Protein AF-A0A1W9S9M7-F1 (afdb_monomer)

Solvent-accessible surface area (backbone atoms only — not comparable to full-atom values): 5445 Å² total; per-residue (Å²): 132,64,73,69,58,57,54,51,49,52,53,51,52,52,51,50,52,60,51,44,40,75,63,68,81,46,90,66,74,86,60,62,70,38,53,73,30,47,74,33,33,51,57,19,52,56,42,32,76,72,78,42,91,43,58,68,38,52,49,38,30,51,52,15,54,48,50,28,42,43,54,66,72,43,95,48,86,79,50,54,64,57,52,45,52,50,50,52,51,50,40,60,64,69,71,104

Sequence (96 aa):
MKKKSLFGLILLLLGVLLLFDKFDFVKFNLFFSGWWTLFLIIPALLSMSRTGITIGNVVLLVLGIGFLLRENGWDINGYIIPAIFIVLGIGIIVRK

Secondary structure (DSSP, 8-state):
--HHHHHHHHHHHHHHHHHHHHTSSS---SS-TTGGGHHHHHHHHHHHHHH---HHHHHHHHHHHHHHHHHTT---TTTHHHHHHHHHHHHHHHT-

Structure (mmCIF, N/CA/C/O backbone):
data_AF-A0A1W9S9M7-F1
#
_entry.id   AF-A0A1W9S9M7-F1
#
loop_
_atom_site.group_PDB
_atom_site.id
_atom_site.type_symbol
_atom_site.label_atom_id
_atom_site.label_alt_id
_atom_site.label_comp_id
_atom_site.label_asym_id
_atom_site.label_entity_id
_atom_site.label_seq_id
_atom_site.pdbx_PDB_ins_code
_atom_site.Cartn_x
_atom_site.Cartn_y
_atom_site.Cartn_z
_atom_site.occupancy
_atom_site.B_iso_or_equiv
_atom_site.auth_seq_id
_atom_site.auth_comp_id
_atom_site.auth_asym_id
_atom_site.auth_atom_id
_atom_site.pdbx_PDB_model_num
ATOM 1 N N . MET A 1 1 ? 26.399 -23.133 12.683 1.00 52.56 1 MET A N 1
ATOM 2 C CA . MET A 1 1 ? 26.698 -21.781 12.150 1.00 52.56 1 MET A CA 1
ATOM 3 C C . MET A 1 1 ? 25.539 -20.847 12.479 1.00 52.56 1 MET A C 1
ATOM 5 O O . MET A 1 1 ? 24.389 -21.225 12.301 1.00 52.56 1 MET A O 1
ATOM 9 N N . LYS A 1 2 ? 25.825 -19.694 13.097 1.00 51.97 2 LYS A N 1
ATOM 10 C CA . LYS A 1 2 ? 24.839 -18.819 13.764 1.00 51.97 2 LYS A CA 1
ATOM 11 C C . LYS A 1 2 ? 23.796 -18.306 12.754 1.00 51.97 2 LYS A C 1
ATOM 13 O O . LYS A 1 2 ? 24.191 -17.702 11.766 1.00 51.97 2 LYS A O 1
ATOM 18 N N . LYS A 1 3 ? 22.490 -18.485 13.019 1.00 57.66 3 LYS A N 1
ATOM 19 C CA . LYS A 1 3 ? 21.343 -18.104 12.149 1.00 57.66 3 LYS A CA 1
ATOM 20 C C . LYS A 1 3 ? 21.449 -16.708 11.496 1.00 57.66 3 LYS A C 1
ATOM 22 O O . LYS A 1 3 ? 20.962 -16.511 10.391 1.00 57.66 3 LYS A O 1
ATOM 27 N N . LYS A 1 4 ? 22.142 -15.764 12.146 1.00 63.16 4 LYS A N 1
ATOM 28 C CA . LYS A 1 4 ? 22.432 -14.410 11.636 1.00 63.16 4 LYS A CA 1
ATOM 29 C C . LYS A 1 4 ? 23.296 -14.395 10.362 1.00 63.16 4 LYS A C 1
ATOM 31 O O . LYS A 1 4 ? 23.093 -13.548 9.503 1.00 63.16 4 LYS A O 1
ATOM 36 N N . SER A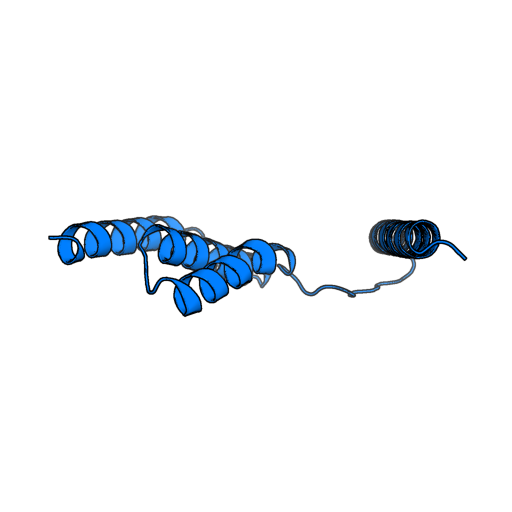 1 5 ? 24.228 -15.339 10.221 1.00 69.62 5 SER A N 1
ATOM 37 C CA . SER A 1 5 ? 25.139 -15.425 9.070 1.00 69.62 5 SER A CA 1
ATOM 38 C C . SER A 1 5 ? 24.434 -15.911 7.800 1.00 69.62 5 SER A C 1
ATOM 40 O O . SER A 1 5 ? 24.748 -15.425 6.720 1.00 69.62 5 SER A O 1
ATOM 42 N N . LEU A 1 6 ? 23.441 -16.799 7.928 1.00 78.44 6 LEU A N 1
ATOM 43 C CA . LEU A 1 6 ? 22.664 -17.288 6.786 1.00 78.44 6 LEU A CA 1
ATOM 44 C C . LEU A 1 6 ? 21.757 -16.186 6.217 1.00 78.44 6 LEU A C 1
ATOM 46 O O . LEU A 1 6 ? 21.676 -16.010 5.009 1.00 78.44 6 LEU A O 1
ATOM 50 N N . PHE A 1 7 ? 21.120 -15.408 7.098 1.00 81.75 7 PHE A N 1
ATOM 51 C CA . PHE A 1 7 ? 20.251 -14.298 6.700 1.00 81.75 7 PHE A CA 1
ATOM 52 C C . PHE A 1 7 ? 21.040 -13.174 6.018 1.00 81.75 7 PHE A C 1
ATOM 54 O O . PHE A 1 7 ? 20.605 -12.641 5.003 1.00 81.75 7 PHE A O 1
ATOM 61 N N . GLY A 1 8 ? 22.237 -12.871 6.537 1.00 83.62 8 GLY A N 1
ATOM 62 C CA . GLY A 1 8 ? 23.168 -11.948 5.889 1.00 83.62 8 GLY A CA 1
ATOM 63 C C . GLY A 1 8 ? 23.567 -12.418 4.490 1.00 83.62 8 GLY A C 1
ATOM 64 O O . GLY A 1 8 ? 23.526 -11.626 3.558 1.00 83.62 8 GLY A O 1
ATOM 65 N N . LEU A 1 9 ? 23.871 -13.709 4.320 1.00 86.19 9 LEU A N 1
ATOM 66 C CA . LEU A 1 9 ? 24.224 -14.284 3.018 1.00 86.19 9 LEU A CA 1
ATOM 67 C C . LEU A 1 9 ? 23.059 -14.228 2.015 1.00 86.19 9 LEU A C 1
ATOM 69 O O . LEU A 1 9 ? 23.271 -13.900 0.851 1.00 86.19 9 LEU A O 1
ATOM 73 N N . ILE A 1 10 ? 21.832 -14.500 2.470 1.00 84.19 10 ILE A N 1
ATOM 74 C CA . ILE A 1 10 ? 20.615 -14.412 1.649 1.00 84.19 10 ILE A CA 1
ATOM 75 C C . ILE A 1 10 ? 20.368 -12.969 1.189 1.00 84.19 10 ILE A C 1
ATOM 77 O O . ILE A 1 10 ? 20.097 -12.754 0.011 1.00 84.19 10 ILE A O 1
ATOM 81 N N . LEU A 1 11 ? 20.507 -11.980 2.082 1.00 82.88 11 LEU A N 1
ATOM 82 C CA . LEU A 1 11 ? 20.400 -10.562 1.712 1.00 82.88 11 LEU A CA 1
ATOM 83 C C . LEU A 1 11 ? 21.475 -10.149 0.703 1.00 82.88 11 LEU A C 1
ATOM 85 O O . LEU A 1 11 ? 21.186 -9.393 -0.219 1.00 82.88 11 LEU A O 1
ATOM 89 N N . LEU A 1 12 ? 22.701 -10.642 0.880 1.00 87.50 12 LEU A N 1
ATOM 90 C CA . LEU A 1 12 ? 23.828 -10.334 0.003 1.00 87.50 12 LEU A CA 1
ATOM 91 C C . LEU A 1 12 ? 23.580 -10.899 -1.405 1.00 87.50 12 LEU A C 1
ATOM 93 O O . LEU A 1 12 ? 23.714 -10.172 -2.383 1.00 87.50 12 LEU A O 1
ATOM 97 N N . LEU A 1 13 ? 23.109 -12.146 -1.505 1.00 83.69 13 LEU A N 1
ATOM 98 C CA . LEU A 1 13 ? 22.699 -12.768 -2.770 1.00 83.69 13 LEU A CA 1
ATOM 99 C C . LEU A 1 13 ? 21.520 -12.040 -3.431 1.00 83.69 13 LEU A C 1
ATOM 101 O O . LEU A 1 13 ? 21.576 -11.775 -4.627 1.00 83.69 13 LEU A O 1
ATOM 105 N N . LEU A 1 14 ? 20.485 -11.670 -2.669 1.00 81.44 14 LEU A N 1
ATOM 106 C CA . LEU A 1 14 ? 19.349 -10.884 -3.173 1.00 81.44 14 LEU A CA 1
ATOM 107 C C . LEU A 1 14 ? 19.791 -9.516 -3.703 1.00 81.44 14 LEU A C 1
ATOM 109 O O . LEU A 1 14 ? 19.379 -9.123 -4.789 1.00 81.44 14 LEU A O 1
ATOM 113 N N . GLY A 1 15 ? 20.647 -8.807 -2.966 1.00 79.69 15 GLY A N 1
ATOM 114 C CA . GLY A 1 15 ? 21.181 -7.513 -3.389 1.00 79.69 15 GLY A CA 1
ATOM 115 C C . GLY A 1 15 ? 22.008 -7.617 -4.669 1.00 79.69 15 GLY A C 1
ATOM 116 O O . GLY A 1 15 ? 21.842 -6.800 -5.572 1.00 79.69 15 GLY A O 1
ATOM 117 N N . VAL A 1 16 ? 22.844 -8.654 -4.780 1.00 81.62 16 VAL A N 1
ATOM 118 C CA . VAL A 1 16 ? 23.613 -8.940 -5.998 1.00 81.62 16 VAL A CA 1
ATOM 119 C C . VAL A 1 16 ? 22.672 -9.250 -7.165 1.00 81.62 16 VAL A C 1
ATOM 121 O O . VAL A 1 16 ? 22.811 -8.637 -8.214 1.00 81.62 16 VAL A O 1
ATOM 124 N N . LEU A 1 17 ? 21.663 -10.106 -6.991 1.00 72.75 17 LEU A N 1
ATOM 125 C CA . LEU A 1 17 ? 20.690 -10.422 -8.047 1.00 72.75 17 LEU A CA 1
ATOM 126 C C . LEU A 1 17 ? 19.919 -9.183 -8.534 1.00 72.75 17 LEU A C 1
ATOM 128 O O . LEU A 1 17 ? 19.763 -9.001 -9.738 1.00 72.75 17 LEU A O 1
ATOM 132 N N . LEU A 1 18 ? 19.505 -8.300 -7.620 1.00 72.62 18 LEU A N 1
ATOM 133 C CA . LEU A 1 18 ? 18.842 -7.034 -7.961 1.00 72.62 18 LEU A CA 1
ATOM 134 C C . LEU A 1 18 ? 19.769 -6.050 -8.696 1.00 72.62 18 LEU A C 1
ATOM 136 O O . LEU A 1 18 ? 19.308 -5.283 -9.537 1.00 72.62 18 LEU A O 1
ATOM 140 N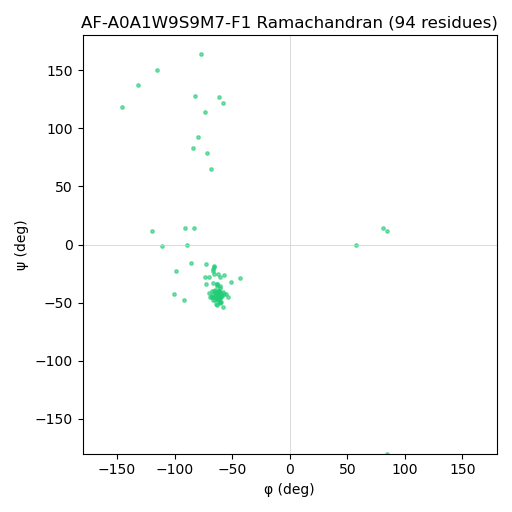 N . LEU A 1 19 ? 21.069 -6.050 -8.384 1.00 73.88 19 LEU A N 1
ATOM 141 C CA . LEU A 1 19 ? 22.072 -5.270 -9.117 1.00 73.88 19 LEU A CA 1
ATOM 142 C C . LEU A 1 19 ? 22.292 -5.839 -10.522 1.00 73.88 19 LEU A C 1
ATOM 144 O O . LEU A 1 19 ? 22.320 -5.076 -11.481 1.00 73.88 19 LEU A O 1
ATOM 148 N N . PHE A 1 20 ? 22.415 -7.162 -10.649 1.00 67.06 20 PHE A N 1
ATOM 149 C CA . PHE A 1 20 ? 22.629 -7.844 -11.927 1.00 67.06 20 PHE A CA 1
ATOM 150 C C . PHE A 1 20 ? 21.462 -7.661 -12.908 1.00 67.06 20 PHE A C 1
ATOM 152 O O . PHE A 1 20 ? 21.712 -7.511 -14.101 1.00 67.06 20 PHE A O 1
ATOM 159 N N . ASP A 1 21 ? 20.221 -7.589 -12.418 1.00 63.72 21 ASP A N 1
ATOM 160 C CA . ASP A 1 21 ? 19.041 -7.263 -13.234 1.00 63.72 21 ASP A CA 1
ATOM 161 C C . ASP A 1 21 ? 19.148 -5.868 -13.886 1.00 63.72 21 ASP A C 1
ATOM 163 O O . ASP A 1 21 ? 18.809 -5.686 -15.052 1.00 63.72 21 ASP A O 1
ATOM 167 N N . LYS A 1 22 ? 19.745 -4.883 -13.194 1.00 64.00 22 LYS A N 1
ATOM 168 C CA . LYS A 1 22 ? 19.992 -3.541 -13.762 1.00 64.00 22 LYS A CA 1
ATOM 169 C C . LYS A 1 22 ? 21.101 -3.491 -14.806 1.00 64.00 22 LYS A C 1
ATOM 171 O O . LYS A 1 22 ? 21.223 -2.498 -15.518 1.00 64.00 22 LYS A O 1
ATOM 176 N N . PHE A 1 23 ? 21.938 -4.516 -14.847 1.00 67.50 23 PHE A N 1
ATOM 177 C CA . PHE A 1 23 ? 23.101 -4.574 -15.715 1.00 67.50 23 PHE A CA 1
ATOM 178 C C . PHE A 1 23 ? 22.776 -5.196 -17.088 1.00 67.50 23 PHE A C 1
ATOM 180 O O . PHE A 1 23 ? 23.667 -5.268 -17.926 1.00 67.50 23 PHE 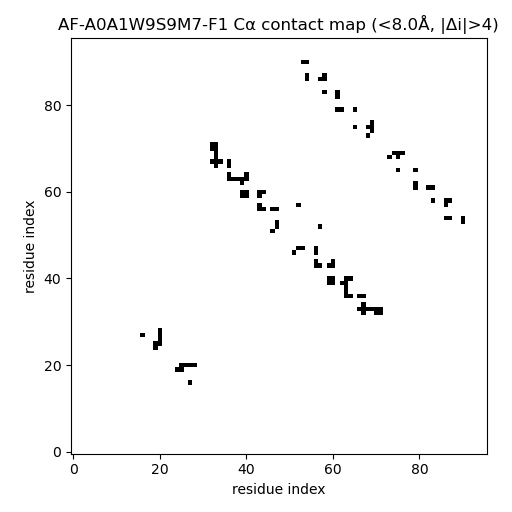A O 1
ATOM 187 N N . ASP A 1 24 ? 21.522 -5.607 -17.343 1.00 61.28 24 ASP A N 1
ATOM 188 C CA . ASP A 1 24 ? 20.994 -6.126 -18.628 1.00 61.28 24 ASP A CA 1
ATOM 189 C C . ASP A 1 24 ? 21.732 -7.367 -19.197 1.00 61.28 24 ASP A C 1
ATOM 191 O O . ASP A 1 24 ? 21.349 -7.913 -20.230 1.00 61.28 24 ASP A O 1
ATOM 195 N N . PHE A 1 25 ? 22.771 -7.872 -18.515 1.00 60.38 25 PHE A N 1
ATOM 196 C CA . PHE A 1 25 ? 23.519 -9.072 -18.913 1.00 60.38 25 PHE A CA 1
ATOM 197 C C . PHE A 1 25 ? 22.693 -10.355 -18.747 1.00 60.38 25 PHE A C 1
ATOM 199 O O . PHE A 1 25 ? 22.923 -11.322 -19.471 1.00 60.38 25 PHE A O 1
ATOM 206 N N . VAL A 1 26 ? 21.733 -10.379 -17.813 1.00 54.03 26 VAL A N 1
ATOM 207 C CA . VAL A 1 26 ? 20.776 -11.481 -17.645 1.00 54.03 26 VAL A CA 1
ATOM 208 C C . VAL A 1 26 ? 19.430 -10.914 -17.193 1.00 54.03 26 VAL A C 1
ATOM 210 O O . VAL A 1 26 ? 19.342 -10.341 -16.112 1.00 54.03 26 VAL A O 1
ATOM 213 N N . LYS A 1 27 ? 18.369 -11.105 -17.991 1.00 53.94 27 LYS A N 1
ATOM 214 C CA . LYS A 1 27 ? 16.990 -10.744 -17.615 1.00 53.94 27 LYS A CA 1
ATOM 215 C C . LYS A 1 27 ? 16.454 -11.709 -16.558 1.00 53.94 27 LYS A C 1
ATOM 217 O O . LYS A 1 27 ? 15.709 -12.640 -16.871 1.00 53.94 27 LYS A O 1
ATOM 222 N N . PHE A 1 28 ? 16.846 -11.518 -15.305 1.00 54.16 28 PHE A N 1
ATOM 223 C CA . PHE A 1 28 ? 16.238 -12.219 -14.181 1.00 54.16 28 PHE A CA 1
ATOM 224 C C . PHE A 1 28 ? 14.972 -11.472 -13.745 1.00 54.16 28 PHE A C 1
ATOM 226 O O . PHE A 1 28 ? 14.977 -10.751 -12.754 1.00 54.16 28 PHE A O 1
ATOM 233 N N . ASN A 1 29 ? 13.851 -11.725 -14.432 1.00 59.75 29 ASN A N 1
ATOM 234 C CA . ASN A 1 29 ? 12.510 -11.357 -13.952 1.00 59.75 29 ASN A CA 1
ATOM 235 C C . ASN A 1 29 ? 12.131 -12.216 -12.725 1.00 59.75 29 ASN A C 1
ATOM 237 O O . ASN A 1 29 ? 11.219 -13.040 -12.773 1.00 59.75 29 ASN A O 1
ATOM 241 N N . LEU A 1 30 ? 12.849 -12.060 -11.609 1.00 61.66 30 LEU A N 1
ATOM 242 C CA . LEU A 1 30 ? 12.469 -12.650 -10.320 1.00 61.66 30 LEU A CA 1
ATOM 243 C C . LEU A 1 30 ? 11.174 -12.027 -9.785 1.00 61.66 30 LEU A C 1
ATOM 245 O O . LEU A 1 30 ? 10.476 -12.637 -8.978 1.00 61.66 30 LEU A O 1
ATOM 249 N N . PHE A 1 31 ? 10.840 -10.830 -10.264 1.00 68.56 31 PHE A N 1
ATOM 250 C CA . PHE A 1 31 ? 9.650 -10.099 -9.885 1.00 68.56 31 PHE A CA 1
ATOM 251 C C . PHE A 1 31 ? 8.921 -9.579 -11.129 1.00 68.56 31 PHE A C 1
ATOM 253 O O . PHE A 1 31 ? 9.542 -9.099 -12.073 1.00 68.56 31 PHE A O 1
ATOM 260 N N . PHE A 1 32 ? 7.594 -9.697 -11.143 1.00 79.38 32 PHE A N 1
ATOM 261 C CA . PHE A 1 32 ? 6.750 -9.191 -12.228 1.00 79.38 32 PHE A CA 1
ATOM 262 C C . PHE A 1 32 ? 6.566 -7.666 -12.133 1.00 79.38 32 PHE A C 1
ATOM 264 O O 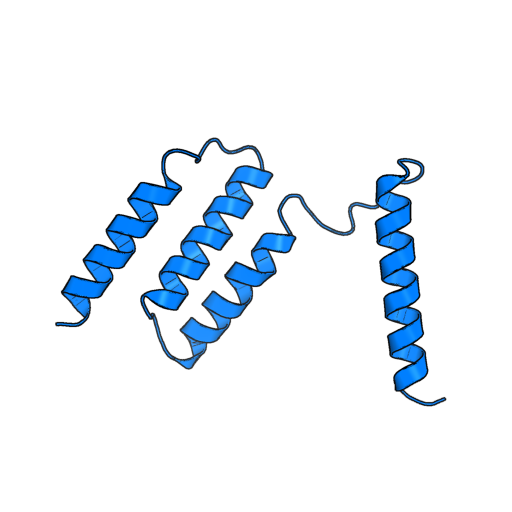. PHE A 1 32 ? 6.805 -7.062 -11.084 1.00 79.38 32 PHE A O 1
ATOM 271 N N . SER A 1 33 ? 6.107 -7.038 -13.220 1.00 84.44 33 SER A N 1
ATOM 272 C CA . SER A 1 33 ? 5.859 -5.590 -13.252 1.00 84.44 33 SER A CA 1
ATOM 273 C C . SER A 1 33 ? 4.849 -5.173 -12.178 1.00 84.44 33 SER A C 1
ATOM 275 O O . SER A 1 33 ? 3.731 -5.688 -12.121 1.00 84.44 33 SER A O 1
ATOM 277 N N . GLY A 1 34 ? 5.254 -4.263 -11.290 1.00 84.81 34 GLY A N 1
ATOM 278 C CA . GLY A 1 34 ? 4.434 -3.830 -10.159 1.00 84.81 34 GLY A CA 1
ATOM 279 C C . GLY A 1 34 ? 4.443 -4.746 -8.933 1.00 84.81 34 GLY A C 1
ATOM 280 O O . GLY A 1 34 ? 3.622 -4.550 -8.042 1.00 84.81 34 GLY A O 1
ATOM 281 N N . TRP A 1 35 ? 5.367 -5.704 -8.807 1.00 87.62 35 TRP A N 1
ATOM 282 C CA . TRP A 1 35 ? 5.490 -6.571 -7.619 1.00 87.62 35 TRP A CA 1
ATOM 283 C C . TRP A 1 35 ? 5.552 -5.821 -6.275 1.00 87.62 35 TRP A C 1
ATOM 285 O O . TRP A 1 35 ? 5.056 -6.316 -5.265 1.00 87.62 35 TRP A O 1
ATOM 295 N N . TRP A 1 36 ? 6.132 -4.618 -6.244 1.00 87.50 36 TRP A N 1
ATOM 296 C CA . TRP A 1 36 ? 6.256 -3.802 -5.032 1.00 87.50 36 TRP A CA 1
ATOM 297 C C . TRP A 1 36 ? 4.888 -3.404 -4.457 1.00 87.50 36 TRP A C 1
ATOM 299 O O . TRP A 1 36 ? 4.740 -3.205 -3.252 1.00 87.50 36 TRP A O 1
ATOM 309 N N . THR A 1 37 ? 3.854 -3.352 -5.293 1.00 93.69 37 THR A N 1
ATOM 310 C CA . THR A 1 37 ? 2.481 -3.042 -4.874 1.00 93.69 37 THR A CA 1
ATOM 311 C C . THR A 1 37 ? 1.890 -4.124 -3.971 1.00 93.69 37 THR A C 1
ATOM 313 O O . THR A 1 37 ? 0.987 -3.844 -3.181 1.00 93.69 37 THR A O 1
ATOM 316 N N . LEU A 1 38 ? 2.452 -5.340 -3.984 1.00 90.38 38 LEU A N 1
ATOM 317 C CA . LEU A 1 38 ? 2.088 -6.398 -3.045 1.00 90.38 38 LEU A CA 1
ATOM 318 C C . LEU A 1 38 ? 2.344 -5.993 -1.587 1.00 90.38 38 LEU A C 1
ATOM 320 O O . LEU A 1 38 ? 1.610 -6.439 -0.708 1.00 90.38 38 LEU A O 1
ATOM 324 N N . PHE A 1 39 ? 3.309 -5.105 -1.316 1.00 92.31 39 PHE A N 1
ATOM 325 C CA . PHE A 1 39 ? 3.520 -4.555 0.029 1.00 92.31 39 PHE A CA 1
ATOM 326 C C . PHE A 1 39 ? 2.359 -3.678 0.512 1.00 92.31 39 PHE A C 1
ATOM 328 O O . PHE A 1 39 ? 2.235 -3.456 1.712 1.00 92.31 39 PHE A O 1
ATOM 335 N N . LEU A 1 40 ? 1.498 -3.198 -0.388 1.00 93.06 40 LEU A N 1
ATOM 336 C CA . LEU A 1 40 ? 0.261 -2.492 -0.045 1.00 93.06 40 LEU A CA 1
ATOM 337 C C . LEU A 1 40 ? -0.908 -3.479 0.051 1.00 93.06 40 LEU A C 1
ATOM 339 O O . LEU A 1 40 ? -1.648 -3.483 1.035 1.00 93.06 40 LEU A O 1
ATOM 343 N N . ILE A 1 41 ? -1.038 -4.355 -0.950 1.00 93.19 41 ILE A N 1
ATOM 344 C CA . ILE A 1 41 ? -2.165 -5.289 -1.080 1.00 93.19 41 ILE A CA 1
ATOM 345 C C . ILE A 1 41 ? -2.157 -6.335 0.044 1.00 93.19 41 ILE A C 1
ATOM 347 O O . ILE A 1 41 ? -3.185 -6.557 0.683 1.00 93.19 41 ILE A O 1
ATOM 351 N N . ILE A 1 42 ? -1.012 -6.970 0.320 1.00 94.75 42 ILE A N 1
ATOM 352 C CA . ILE A 1 42 ? -0.932 -8.080 1.281 1.00 94.75 42 ILE A CA 1
ATOM 353 C C . ILE A 1 42 ? -1.270 -7.612 2.707 1.00 94.75 42 ILE A C 1
ATOM 355 O O . ILE A 1 42 ? -2.150 -8.221 3.320 1.00 94.75 42 ILE A O 1
ATOM 359 N N . PRO A 1 43 ? -0.669 -6.539 3.262 1.00 92.38 43 PRO A N 1
ATOM 360 C CA . PRO A 1 43 ? -1.042 -6.060 4.591 1.00 92.38 43 PRO A CA 1
ATOM 361 C C . PRO A 1 43 ? -2.494 -5.588 4.667 1.00 92.38 43 PRO A C 1
ATOM 363 O O . PRO A 1 43 ? -3.144 -5.839 5.681 1.00 92.38 43 PRO A O 1
ATOM 366 N N . ALA A 1 44 ? -3.024 -4.969 3.604 1.00 94.50 44 ALA A N 1
ATOM 367 C CA . ALA A 1 44 ? -4.429 -4.573 3.546 1.00 94.50 44 ALA A CA 1
ATOM 368 C C . ALA A 1 44 ? -5.358 -5.791 3.668 1.00 94.50 44 ALA A C 1
ATOM 370 O O . ALA A 1 44 ? -6.237 -5.800 4.529 1.00 94.50 44 ALA A O 1
ATOM 371 N N . LEU A 1 45 ? -5.125 -6.841 2.874 1.00 93.19 45 LEU A N 1
ATOM 372 C CA . LEU A 1 45 ? -5.911 -8.080 2.908 1.00 93.19 45 LEU A CA 1
ATOM 373 C C . LEU A 1 45 ? -5.779 -8.818 4.246 1.00 93.19 45 LEU A C 1
ATOM 375 O O . LEU A 1 45 ? -6.781 -9.251 4.816 1.00 93.19 45 LEU A O 1
ATOM 379 N N . LEU A 1 46 ? -4.559 -8.928 4.780 1.00 94.88 46 LEU A N 1
ATOM 380 C CA . LEU A 1 46 ? -4.317 -9.557 6.082 1.00 94.88 46 LEU A CA 1
ATOM 381 C C . LEU A 1 46 ? -5.011 -8.798 7.214 1.00 94.88 46 LEU A C 1
ATOM 383 O O . LEU A 1 46 ? -5.572 -9.417 8.118 1.00 94.88 46 LEU A O 1
ATOM 387 N N . SER A 1 47 ? -4.985 -7.467 7.163 1.00 93.56 47 SER A N 1
ATOM 388 C CA . SER A 1 47 ? -5.691 -6.618 8.117 1.00 93.56 47 SER A CA 1
ATOM 389 C C . SER A 1 47 ? -7.203 -6.815 7.989 1.00 93.56 47 SER A C 1
ATOM 391 O O . SER A 1 47 ? -7.847 -7.109 8.991 1.00 93.56 47 SER A O 1
ATOM 393 N N . MET A 1 48 ? -7.760 -6.790 6.769 1.00 92.00 48 MET A N 1
ATOM 394 C CA . MET A 1 48 ? -9.191 -7.037 6.529 1.00 92.00 48 MET A CA 1
ATOM 395 C C . ME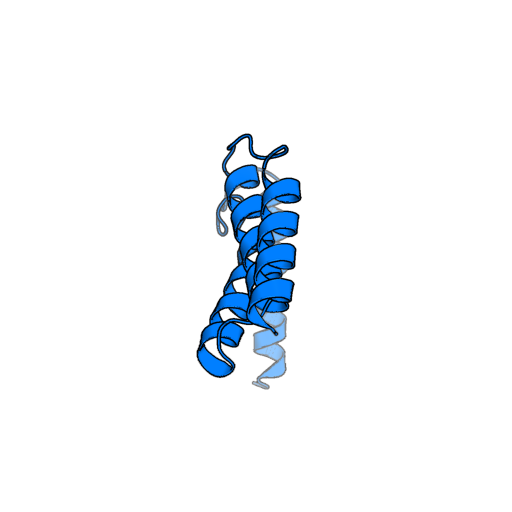T A 1 48 ? -9.660 -8.400 7.036 1.00 92.00 48 MET A C 1
ATOM 397 O O . MET A 1 48 ? -10.729 -8.498 7.633 1.00 92.00 48 MET A O 1
ATOM 401 N N . SER A 1 49 ? -8.850 -9.442 6.849 1.00 91.50 49 SER A N 1
ATOM 402 C CA . SER A 1 49 ? -9.167 -10.788 7.332 1.00 91.50 49 SER A CA 1
ATOM 403 C C . SER A 1 49 ? -9.202 -10.889 8.860 1.00 91.50 49 SER A C 1
ATOM 405 O O . SER A 1 49 ? -9.844 -11.800 9.377 1.00 91.50 49 SER A O 1
ATOM 407 N N . ARG A 1 50 ? -8.490 -10.014 9.585 1.00 90.69 50 ARG A N 1
ATOM 408 C CA . ARG A 1 50 ? -8.369 -10.070 11.053 1.00 90.69 50 ARG A CA 1
ATOM 409 C C . ARG A 1 50 ? -9.281 -9.084 11.771 1.00 90.69 50 ARG A C 1
ATOM 411 O O . ARG A 1 50 ? -9.846 -9.426 12.801 1.00 90.69 50 ARG A O 1
ATOM 418 N N . THR A 1 51 ? -9.373 -7.858 11.266 1.00 88.56 51 THR A N 1
ATOM 419 C CA . THR A 1 51 ? -10.074 -6.740 11.919 1.00 88.56 51 THR A CA 1
ATOM 420 C C . THR A 1 51 ? -11.347 -6.324 11.184 1.00 88.56 51 THR A C 1
ATOM 422 O O . THR A 1 51 ? -12.063 -5.445 11.657 1.00 88.56 51 THR A O 1
ATOM 425 N N . GLY A 1 52 ? -11.659 -6.973 10.058 1.00 87.75 52 GLY A N 1
ATOM 426 C CA . GLY A 1 52 ? -12.778 -6.620 9.193 1.00 87.75 52 GLY A CA 1
ATOM 427 C C . GLY A 1 52 ? -12.441 -5.505 8.199 1.00 87.75 52 GLY A C 1
ATOM 428 O O . GLY A 1 52 ? -11.324 -4.984 8.126 1.00 87.75 52 GLY A O 1
ATOM 429 N N . ILE A 1 53 ? -13.428 -5.140 7.383 1.00 87.81 53 ILE A N 1
ATOM 430 C CA . ILE A 1 53 ? -13.268 -4.104 6.360 1.00 87.81 53 ILE A CA 1
ATOM 431 C C . ILE A 1 53 ? -13.218 -2.736 7.048 1.00 87.81 53 ILE A C 1
ATOM 433 O O . ILE A 1 53 ? -14.204 -2.271 7.612 1.00 87.81 53 ILE A O 1
ATOM 437 N N . THR A 1 54 ? -12.063 -2.076 6.975 1.00 88.00 54 THR A N 1
ATOM 438 C CA . THR A 1 54 ? -11.875 -0.706 7.467 1.00 88.00 54 THR A CA 1
ATOM 439 C C . THR A 1 54 ? -11.553 0.227 6.309 1.00 88.00 54 THR A C 1
ATOM 441 O O . THR A 1 54 ? -10.917 -0.176 5.337 1.00 88.00 54 THR A O 1
ATOM 444 N N . ILE A 1 55 ? -11.941 1.498 6.431 1.00 87.88 55 ILE A N 1
ATOM 445 C CA . ILE A 1 55 ? -11.697 2.526 5.406 1.00 87.88 55 ILE A CA 1
ATOM 446 C C . ILE A 1 55 ? -10.209 2.587 5.040 1.00 87.88 55 ILE A C 1
ATOM 448 O O . ILE A 1 55 ? -9.864 2.590 3.864 1.00 87.88 55 ILE A O 1
ATOM 452 N N . GLY A 1 56 ? -9.326 2.569 6.045 1.00 87.25 56 GLY A N 1
ATOM 453 C CA . GLY A 1 56 ? -7.878 2.599 5.836 1.00 87.25 56 GLY A CA 1
ATOM 454 C C . GLY A 1 56 ? -7.376 1.402 5.029 1.00 87.25 56 GLY A C 1
ATOM 455 O O . GLY A 1 56 ? -6.635 1.588 4.067 1.00 87.25 56 GLY A O 1
ATOM 456 N N . ASN A 1 57 ? -7.835 0.188 5.354 1.00 92.12 57 ASN A N 1
ATOM 457 C CA . ASN A 1 57 ? -7.463 -1.002 4.592 1.00 92.12 57 ASN A CA 1
ATOM 458 C C . ASN A 1 57 ? -8.003 -0.939 3.153 1.00 92.12 57 ASN A C 1
ATOM 460 O O . ASN A 1 57 ? -7.296 -1.340 2.234 1.00 92.12 57 ASN A O 1
ATOM 464 N N . VAL A 1 58 ? -9.228 -0.438 2.937 1.00 90.50 58 VAL A N 1
ATOM 465 C CA . VAL A 1 58 ? -9.817 -0.331 1.587 1.00 90.50 58 VAL A CA 1
ATOM 466 C C . VAL A 1 58 ? -9.064 0.695 0.746 1.00 90.50 58 VAL A C 1
ATOM 468 O O . VAL A 1 58 ? -8.732 0.404 -0.397 1.00 90.50 58 VAL A O 1
ATOM 471 N N . VAL A 1 59 ? -8.723 1.857 1.306 1.00 91.12 59 VAL A N 1
ATOM 472 C CA . VAL A 1 59 ? -7.898 2.858 0.613 1.00 91.12 59 VAL A CA 1
ATOM 473 C C . VAL A 1 59 ? -6.530 2.275 0.253 1.00 91.12 59 VAL A C 1
ATOM 475 O O . VAL A 1 59 ? -6.090 2.409 -0.889 1.00 91.12 59 VAL A O 1
ATOM 478 N N . LEU A 1 60 ? -5.879 1.579 1.191 1.00 92.25 60 LEU A N 1
ATOM 479 C CA . LEU A 1 60 ? -4.582 0.938 0.958 1.00 92.25 60 LEU A CA 1
ATOM 480 C C . LEU A 1 60 ? -4.658 -0.124 -0.152 1.00 92.25 60 LEU A C 1
ATOM 482 O O . LEU A 1 60 ? -3.770 -0.205 -1.001 1.00 92.25 60 LEU A O 1
ATOM 486 N N . LEU A 1 61 ? -5.746 -0.895 -0.180 1.00 93.12 61 LEU A N 1
ATOM 487 C CA . LEU A 1 61 ? -6.015 -1.900 -1.202 1.00 93.12 61 LEU A CA 1
ATOM 488 C C . LEU A 1 61 ? -6.269 -1.270 -2.582 1.00 93.12 61 LEU A C 1
ATOM 490 O O . LEU A 1 61 ? -5.692 -1.727 -3.566 1.00 93.12 61 LEU A O 1
ATOM 494 N N . VAL A 1 62 ? -7.075 -0.206 -2.659 1.00 91.50 62 VAL A N 1
ATOM 495 C CA . VAL A 1 62 ? -7.354 0.525 -3.911 1.00 91.50 62 VAL A CA 1
ATOM 496 C C . VAL A 1 62 ? -6.081 1.136 -4.489 1.00 91.50 62 VAL A C 1
ATOM 498 O O . VAL A 1 62 ? -5.844 1.023 -5.691 1.00 91.50 62 VAL A O 1
ATOM 501 N N . LEU A 1 63 ? -5.227 1.722 -3.646 1.00 92.00 63 LEU A N 1
ATOM 502 C CA . LEU A 1 63 ? -3.917 2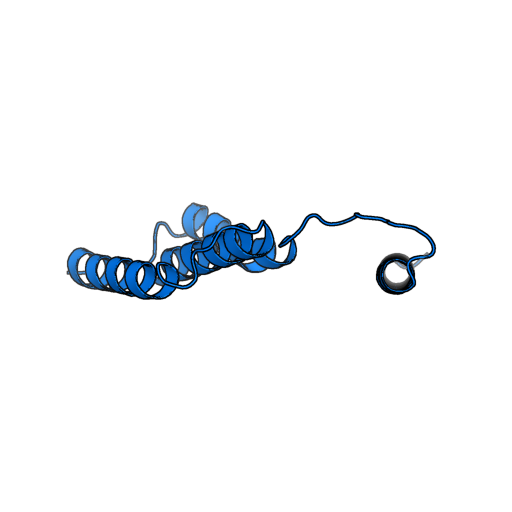.222 -4.066 1.00 92.00 63 LEU A CA 1
ATOM 503 C C . LEU A 1 63 ? -3.020 1.095 -4.590 1.00 92.00 63 LEU A C 1
ATOM 505 O O . LEU A 1 63 ? -2.425 1.238 -5.656 1.00 92.00 63 LEU A O 1
ATOM 509 N N . GLY A 1 64 ? -2.954 -0.030 -3.874 1.00 93.19 64 GLY A N 1
ATOM 510 C CA . GLY A 1 64 ? -2.163 -1.190 -4.281 1.00 93.19 64 GLY A CA 1
ATOM 511 C C . GLY A 1 64 ? -2.590 -1.751 -5.638 1.00 93.19 64 GLY A C 1
ATOM 512 O O . GLY A 1 64 ? -1.756 -1.916 -6.526 1.00 93.19 64 GLY A O 1
ATOM 513 N N . ILE A 1 65 ? -3.890 -1.983 -5.830 1.00 92.19 65 ILE A N 1
ATOM 514 C CA . ILE A 1 65 ? -4.442 -2.481 -7.100 1.00 92.19 65 ILE A CA 1
ATOM 515 C C . ILE A 1 65 ? -4.253 -1.453 -8.219 1.00 92.19 65 ILE A C 1
ATOM 517 O O . ILE A 1 65 ? -3.873 -1.822 -9.329 1.00 92.19 65 ILE A O 1
ATOM 521 N N . GLY A 1 66 ? -4.471 -0.166 -7.934 1.00 91.12 66 GLY A N 1
ATOM 522 C CA . GLY A 1 66 ? -4.258 0.901 -8.904 1.00 91.12 66 GLY A CA 1
ATOM 523 C C . GLY A 1 66 ? -2.815 0.920 -9.411 1.00 91.12 66 GLY A C 1
ATOM 524 O O . GLY A 1 66 ? -2.564 0.813 -10.611 1.00 91.12 66 GLY A O 1
ATOM 525 N N . PHE A 1 67 ? -1.838 0.968 -8.508 1.00 91.12 67 PHE A N 1
ATOM 526 C CA . PHE A 1 67 ? -0.437 0.932 -8.920 1.00 91.12 67 PHE A CA 1
ATOM 527 C C . PHE A 1 67 ? -0.078 -0.350 -9.672 1.00 91.12 67 PHE A C 1
ATOM 529 O O . PHE A 1 67 ? 0.648 -0.274 -10.658 1.00 91.12 67 PHE A O 1
ATOM 536 N N . LEU A 1 68 ? -0.633 -1.502 -9.287 1.00 91.81 68 LEU A N 1
ATOM 537 C CA . LEU A 1 68 ? -0.369 -2.758 -9.985 1.00 91.81 68 LEU A CA 1
ATOM 538 C C . LEU A 1 68 ? -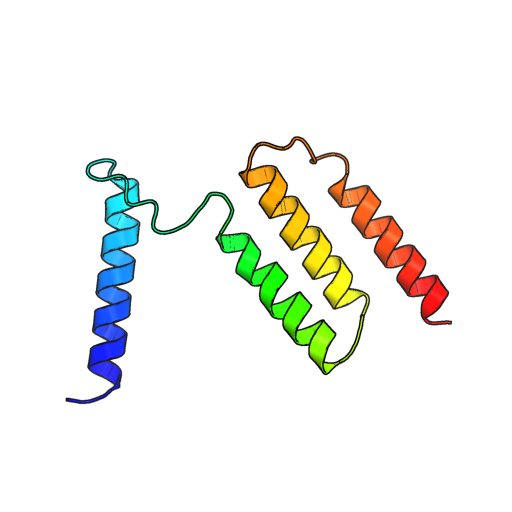0.848 -2.707 -11.441 1.00 91.81 68 LEU A C 1
ATOM 540 O O . LEU A 1 68 ? -0.125 -3.110 -12.349 1.00 91.81 68 LEU A O 1
ATOM 544 N N . LEU A 1 69 ? -2.057 -2.196 -11.673 1.00 89.94 69 LEU A N 1
ATOM 545 C CA . LEU A 1 69 ? -2.618 -2.044 -13.016 1.00 89.94 69 LEU A CA 1
ATOM 546 C C . LEU A 1 69 ? -1.804 -1.053 -13.856 1.00 89.94 69 LEU A C 1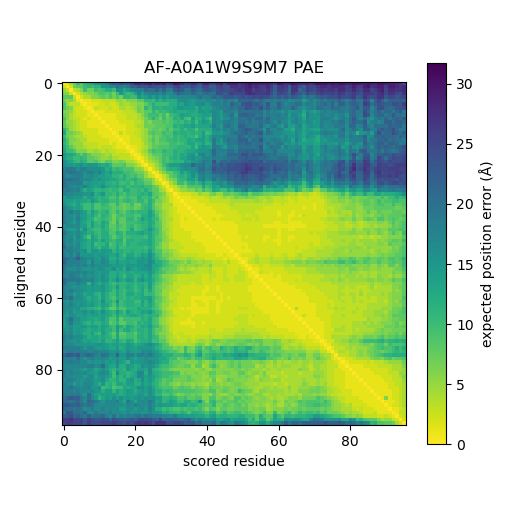
ATOM 548 O O . LEU A 1 69 ? -1.501 -1.338 -15.015 1.00 89.94 69 LEU A O 1
ATOM 552 N N . ARG A 1 70 ? -1.383 0.069 -13.258 1.00 88.88 70 ARG A N 1
ATOM 553 C CA . ARG A 1 70 ? -0.539 1.070 -13.927 1.00 88.88 70 ARG A CA 1
ATOM 554 C C . ARG A 1 70 ? 0.799 0.480 -14.378 1.00 88.88 70 ARG A C 1
ATOM 556 O O . ARG A 1 70 ? 1.210 0.699 -15.513 1.00 88.88 70 ARG A O 1
ATOM 563 N N . GLU A 1 71 ? 1.455 -0.291 -13.517 1.00 88.88 71 GLU A N 1
ATOM 564 C CA . GLU A 1 71 ? 2.726 -0.960 -13.832 1.00 88.88 71 GLU A CA 1
ATOM 565 C C . GLU A 1 71 ? 2.566 -2.044 -14.913 1.00 88.88 71 GLU A C 1
ATOM 567 O O . GLU A 1 71 ? 3.517 -2.366 -15.621 1.00 88.88 71 GLU A O 1
ATOM 572 N N . ASN A 1 72 ? 1.355 -2.576 -15.093 1.00 87.50 72 ASN A N 1
ATOM 573 C CA . ASN A 1 72 ? 1.017 -3.509 -16.172 1.00 87.50 72 ASN A CA 1
ATOM 574 C C . ASN A 1 72 ? 0.498 -2.810 -17.447 1.00 87.50 72 ASN A C 1
ATOM 576 O O . ASN A 1 72 ? -0.050 -3.471 -18.327 1.00 87.50 72 ASN A O 1
ATOM 580 N N . GLY A 1 73 ? 0.667 -1.488 -17.564 1.00 86.62 73 GLY A N 1
ATOM 581 C CA . GLY A 1 73 ? 0.364 -0.724 -18.780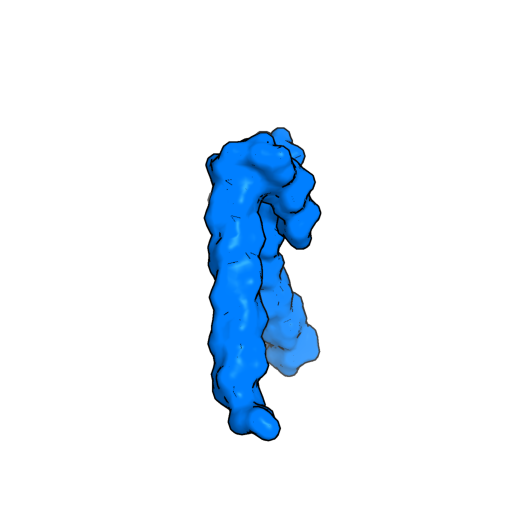 1.00 86.62 73 GLY A CA 1
ATOM 582 C C . GLY A 1 73 ? -1.093 -0.284 -18.933 1.00 86.62 73 GLY A C 1
ATOM 583 O O . GLY A 1 73 ? -1.476 0.172 -20.008 1.00 86.62 73 GLY A O 1
ATOM 584 N N . TRP A 1 74 ? -1.913 -0.397 -17.885 1.00 87.50 74 TRP A N 1
ATOM 585 C CA . TRP A 1 74 ? -3.294 0.087 -17.913 1.00 87.50 74 TRP A CA 1
ATOM 586 C C . TRP A 1 74 ? -3.334 1.592 -17.625 1.00 87.50 74 TRP A C 1
ATOM 588 O O . TRP A 1 74 ? -2.814 2.049 -16.603 1.00 87.50 74 TRP A O 1
ATOM 598 N N . ASP A 1 75 ? -3.990 2.370 -18.490 1.00 84.81 75 ASP A N 1
ATOM 599 C CA . ASP A 1 75 ? -4.164 3.806 -18.262 1.00 84.81 75 ASP A CA 1
ATOM 600 C C . ASP A 1 75 ? -5.299 4.072 -17.270 1.00 84.81 75 ASP A C 1
ATOM 602 O O . ASP A 1 75 ? -6.478 4.159 -17.619 1.00 84.81 75 ASP A O 1
ATOM 606 N N . ILE A 1 76 ? -4.924 4.166 -15.995 1.00 83.38 76 ILE A N 1
ATOM 607 C CA . ILE A 1 76 ? -5.860 4.398 -14.895 1.00 83.38 76 ILE A CA 1
ATOM 608 C C . ILE A 1 76 ? -5.589 5.681 -14.103 1.00 83.38 76 ILE A C 1
ATOM 610 O O . ILE A 1 76 ? -6.165 5.875 -13.027 1.00 83.38 76 ILE A O 1
ATOM 614 N N . ASN A 1 77 ? -4.722 6.566 -14.608 1.00 77.50 77 ASN A N 1
ATOM 615 C CA . ASN A 1 77 ? -4.291 7.772 -13.888 1.00 77.50 77 ASN A CA 1
ATOM 616 C C . ASN A 1 77 ? -5.470 8.679 -13.480 1.00 77.50 77 ASN A C 1
ATOM 618 O O . ASN A 1 77 ? -5.386 9.373 -12.469 1.00 77.50 77 ASN A O 1
ATOM 622 N N . GLY A 1 78 ? -6.586 8.622 -14.214 1.00 81.19 78 GLY A N 1
ATOM 623 C CA . GLY A 1 78 ? -7.811 9.365 -13.911 1.00 81.19 78 GLY A CA 1
ATOM 624 C C . GLY A 1 78 ? -8.773 8.696 -12.922 1.00 81.19 78 GLY A C 1
ATOM 625 O O . GLY A 1 78 ? -9.640 9.382 -12.392 1.00 81.19 78 GLY A O 1
ATOM 626 N N . TYR A 1 79 ? -8.643 7.394 -12.638 1.00 82.38 79 TYR A N 1
ATOM 627 C CA . TYR A 1 79 ? -9.624 6.650 -11.826 1.00 82.38 79 TYR A CA 1
ATOM 628 C C . TYR A 1 79 ? -9.213 6.478 -10.363 1.00 82.38 79 TYR A C 1
ATOM 630 O O . TYR A 1 79 ? -10.080 6.319 -9.505 1.00 82.38 79 TYR A O 1
ATOM 638 N N . ILE A 1 80 ? -7.913 6.554 -10.053 1.00 81.88 80 ILE A N 1
ATOM 639 C CA . ILE A 1 80 ? -7.404 6.346 -8.687 1.00 81.88 80 ILE A CA 1
ATOM 640 C C . ILE A 1 80 ? -7.981 7.390 -7.722 1.00 81.88 80 ILE A C 1
ATOM 642 O O . ILE A 1 80 ? -8.502 7.035 -6.666 1.00 81.88 80 ILE A O 1
ATOM 646 N N . ILE A 1 81 ? -7.926 8.674 -8.092 1.00 81.25 81 ILE A N 1
ATOM 647 C CA . ILE A 1 81 ? -8.411 9.767 -7.239 1.00 81.25 81 ILE A CA 1
ATOM 648 C C . ILE A 1 81 ? -9.931 9.652 -6.998 1.00 81.25 81 ILE A C 1
ATOM 650 O O . ILE A 1 81 ? -10.329 9.611 -5.830 1.00 81.25 81 ILE A O 1
ATOM 654 N N . PRO A 1 82 ? -10.791 9.519 -8.031 1.00 85.38 82 PRO A N 1
ATOM 655 C CA . PRO A 1 82 ? -12.220 9.276 -7.833 1.00 85.38 82 PRO A CA 1
ATOM 656 C C . PRO A 1 82 ? -12.527 8.041 -6.981 1.00 85.38 82 PRO A C 1
ATOM 658 O O . PRO A 1 82 ? -13.373 8.113 -6.091 1.00 85.38 82 PRO A O 1
ATOM 661 N N . ALA A 1 83 ? -11.822 6.925 -7.197 1.00 84.56 83 ALA A N 1
ATOM 662 C CA . ALA A 1 83 ? -12.029 5.700 -6.427 1.00 84.56 83 ALA A CA 1
ATOM 663 C C . ALA A 1 83 ? -11.749 5.905 -4.930 1.00 84.56 83 ALA A C 1
ATOM 665 O O . ALA A 1 83 ? -12.524 5.441 -4.092 1.00 84.56 83 ALA A O 1
ATOM 666 N N . ILE A 1 84 ? -10.696 6.652 -4.580 1.00 84.88 84 ILE A N 1
ATOM 667 C CA . ILE A 1 84 ? -10.390 6.997 -3.185 1.00 84.88 84 ILE A CA 1
ATOM 668 C C . ILE A 1 84 ? -11.513 7.844 -2.578 1.00 84.88 84 ILE A C 1
ATOM 670 O O . ILE A 1 84 ? -11.972 7.535 -1.479 1.00 84.88 84 ILE A O 1
ATOM 674 N N . PHE A 1 85 ? -11.999 8.871 -3.283 1.00 86.12 85 PHE A N 1
ATOM 675 C CA . PHE A 1 85 ? -13.099 9.708 -2.787 1.00 86.12 85 PHE A CA 1
ATOM 676 C C . PHE A 1 85 ? -14.389 8.913 -2.562 1.00 86.12 85 PHE A C 1
ATOM 678 O O . PHE A 1 85 ? -15.041 9.105 -1.536 1.00 86.12 85 PHE A O 1
ATOM 685 N N . ILE A 1 86 ? -14.733 7.990 -3.467 1.00 85.31 86 ILE A N 1
ATOM 686 C CA . ILE A 1 86 ? -15.898 7.107 -3.315 1.00 85.31 86 ILE A CA 1
ATOM 687 C C . ILE A 1 86 ? -15.745 6.233 -2.065 1.00 85.31 86 ILE A C 1
ATOM 689 O O . ILE A 1 86 ? -16.659 6.171 -1.245 1.00 85.31 86 ILE A O 1
ATOM 693 N N . VAL A 1 87 ? -14.583 5.602 -1.875 1.00 84.12 87 VAL A N 1
ATOM 694 C CA . VAL A 1 87 ? -14.316 4.746 -0.707 1.00 84.12 87 VAL A CA 1
ATOM 695 C C . VAL A 1 87 ? -14.377 5.534 0.599 1.00 84.12 87 VAL A C 1
ATOM 697 O O . VAL A 1 87 ? -14.984 5.071 1.566 1.00 84.12 87 VAL A O 1
ATOM 700 N N . LEU A 1 88 ? -13.777 6.725 0.638 1.00 84.56 88 LEU A N 1
ATOM 701 C CA . LEU A 1 88 ? -13.841 7.602 1.806 1.00 84.56 88 LEU A CA 1
ATOM 702 C C . LEU A 1 88 ? -15.283 8.036 2.092 1.00 84.56 88 LEU A C 1
ATOM 704 O O . LEU A 1 88 ? -15.719 7.968 3.240 1.00 84.56 88 LEU A O 1
ATOM 708 N N . GLY A 1 89 ? -16.035 8.418 1.057 1.00 81.25 89 GLY A N 1
ATOM 709 C CA . GLY A 1 89 ? -17.439 8.814 1.166 1.00 81.25 89 GLY A CA 1
ATOM 710 C C . GLY A 1 89 ? -18.324 7.691 1.708 1.00 81.25 89 GLY A C 1
ATOM 711 O O . GLY A 1 89 ? -19.042 7.895 2.686 1.00 81.25 89 GLY A O 1
ATOM 712 N N . ILE A 1 90 ? -18.217 6.485 1.142 1.00 80.81 90 ILE A N 1
ATOM 713 C CA . ILE A 1 90 ? -18.919 5.292 1.643 1.00 80.81 90 ILE A CA 1
ATOM 714 C C . ILE A 1 90 ? -18.514 5.014 3.090 1.00 80.81 90 ILE A C 1
ATOM 716 O O . ILE A 1 90 ? -19.372 4.777 3.934 1.00 80.81 90 ILE A O 1
ATOM 720 N N . GLY A 1 91 ? -17.220 5.092 3.396 1.00 78.06 91 GLY A N 1
ATOM 721 C CA . GLY A 1 91 ? -16.704 4.894 4.743 1.00 78.06 91 GLY A CA 1
ATOM 722 C C . GLY A 1 91 ? -17.317 5.839 5.776 1.00 78.06 91 GLY A C 1
ATOM 723 O O . GLY A 1 91 ? -17.674 5.402 6.868 1.00 78.06 91 GLY A O 1
ATOM 724 N N . ILE A 1 92 ? -17.481 7.116 5.430 1.00 78.88 92 ILE A N 1
ATOM 725 C CA . ILE A 1 92 ? -18.126 8.112 6.296 1.00 78.88 92 ILE A CA 1
ATOM 726 C C . ILE A 1 92 ? -19.620 7.803 6.474 1.00 78.88 92 ILE A C 1
ATOM 728 O O . ILE A 1 92 ? -20.132 7.931 7.583 1.00 78.88 92 ILE A O 1
ATOM 732 N N . ILE A 1 93 ? -20.314 7.372 5.414 1.00 78.94 93 ILE A N 1
ATOM 733 C CA . ILE A 1 93 ? -21.745 7.024 5.469 1.00 78.94 93 ILE A CA 1
ATOM 734 C C . ILE A 1 93 ? -21.983 5.772 6.319 1.00 78.94 93 ILE A C 1
ATOM 736 O O . ILE A 1 93 ? -22.906 5.750 7.126 1.00 78.94 93 ILE A O 1
ATOM 740 N N . VAL A 1 94 ? -21.165 4.735 6.135 1.00 79.50 94 VAL A N 1
ATOM 741 C CA . VAL A 1 94 ? -21.309 3.434 6.810 1.00 79.50 94 VAL A CA 1
ATOM 742 C C . VAL A 1 94 ? -20.893 3.503 8.279 1.00 79.50 94 VAL A C 1
ATOM 744 O O . VAL A 1 94 ? -21.405 2.741 9.089 1.00 79.50 94 VAL A O 1
ATOM 747 N N . ARG A 1 95 ? -19.984 4.417 8.643 1.00 60.44 95 ARG A N 1
ATOM 748 C CA . ARG A 1 95 ? -19.540 4.623 10.032 1.00 60.44 95 ARG A CA 1
ATOM 749 C C . ARG A 1 95 ? -20.487 5.525 10.848 1.00 60.44 95 ARG A C 1
ATOM 751 O O . ARG A 1 95 ? -20.084 6.000 11.908 1.00 60.44 95 ARG A O 1
ATOM 758 N N . LYS A 1 96 ? -21.703 5.784 10.355 1.00 49.53 96 LYS A N 1
ATOM 759 C CA . LYS A 1 96 ? -22.785 6.352 11.170 1.00 49.53 96 LYS A CA 1
ATOM 760 C C . LYS A 1 96 ? -23.262 5.366 12.227 1.00 49.53 96 LYS A C 1
ATOM 762 O O . LYS A 1 96 ? -23.368 4.166 11.901 1.00 49.53 96 LYS A O 1
#

Mean predicted aligned error: 10.02 Å

Foldseek 3Di:
DDPVVVVVVVVVVVVVVVVVCVVVPDPPCVDDQLNVLCVQQVVLVVCCVPVNDALVSVLSNLVSVQSRCVSVPDPCPPPNVVVNVVSVVVNVVVVD

Radius of gyration: 18.52 Å; Cα contacts (8 Å, |Δi|>4): 62; chains: 1; bounding box: 50×32×33 Å

pLDDT: mean 81.23, std 11.9, range [49.53, 94.88]

Nearest PDB structures (foldseek):
  1mti-assembly1_A  TM=4.669E-01  e=6.125E+00  Physeter macrocephalus
  1mcy-assembly1_A  TM=3.867E-01  e=6.486E+00  Physeter macrocephalus